Protein AF-A0A830FWG6-F1 (afdb_monomer)

Radius of gyration: 23.46 Å; Cα contacts (8 Å, |Δi|>4): 10; chains: 1; bounding box: 41×37×68 Å

InterPro domains:
  IPR055736 Domain of unknown function DUF7312 [PF23994] (12-63)

Sequence (66 aa):
MAGTGGDDATDDGEWRFGVDEVGEDGAVAQEPESPPVEPGSPSAENVAFFVVGVALAVGTFALLLL

Organism: NCBI:txid489911

Structure (mmCIF, N/CA/C/O backbone):
data_AF-A0A830FWG6-F1
#
_entry.id   AF-A0A830FWG6-F1
#
loop_
_atom_site.group_PDB
_atom_site.id
_atom_site.type_symbol
_atom_site.label_atom_id
_atom_site.label_alt_id
_atom_site.label_comp_id
_atom_site.label_asym_id
_atom_site.label_entity_id
_atom_site.label_seq_id
_atom_site.pdbx_PDB_ins_code
_atom_site.Cartn_x
_atom_site.Cartn_y
_atom_site.Cartn_z
_atom_site.occupancy
_atom_site.B_iso_or_equiv
_atom_site.auth_seq_id
_atom_site.auth_comp_id
_atom_site.auth_asym_id
_atom_site.auth_atom_id
_atom_site.pdbx_PDB_model_num
ATOM 1 N N . MET A 1 1 ? -26.421 -24.132 46.632 1.00 49.19 1 MET A N 1
ATOM 2 C CA . MET A 1 1 ? -25.617 -25.270 46.149 1.00 49.19 1 MET A CA 1
ATOM 3 C C . MET A 1 1 ? -26.083 -25.590 44.745 1.00 49.19 1 MET A C 1
ATOM 5 O O . MET A 1 1 ? -27.229 -25.990 44.613 1.00 49.19 1 MET A O 1
ATOM 9 N N . ALA A 1 2 ? -25.240 -25.291 43.756 1.00 44.41 2 ALA A N 1
ATOM 10 C CA . ALA A 1 2 ? -25.170 -25.854 42.401 1.00 44.41 2 ALA A CA 1
ATOM 11 C C . ALA A 1 2 ? -24.442 -24.824 41.526 1.00 44.41 2 ALA A C 1
ATOM 13 O O . ALA A 1 2 ? -25.056 -23.926 40.961 1.00 44.41 2 ALA A O 1
ATOM 14 N N . GLY A 1 3 ? -23.113 -24.922 41.508 1.00 55.28 3 GLY A N 1
ATOM 15 C CA . GLY A 1 3 ? -22.344 -24.522 40.340 1.00 55.28 3 GLY A CA 1
ATOM 16 C C . GLY A 1 3 ? -22.264 -25.732 39.415 1.00 55.28 3 GLY A C 1
ATOM 17 O O . GLY A 1 3 ? -22.023 -26.835 39.899 1.00 55.28 3 GLY A O 1
ATOM 18 N N . THR A 1 4 ? -22.496 -25.505 38.128 1.00 47.22 4 THR A N 1
ATOM 19 C CA . THR A 1 4 ? -22.093 -26.336 36.983 1.00 47.22 4 THR A CA 1
ATOM 20 C C . THR A 1 4 ? -22.103 -25.357 35.808 1.00 47.22 4 THR A C 1
ATOM 22 O O . THR A 1 4 ? -23.156 -24.814 35.492 1.00 47.22 4 THR A O 1
ATOM 25 N N . GLY A 1 5 ? -20.970 -24.932 35.268 1.00 49.81 5 GLY A N 1
ATOM 26 C CA . 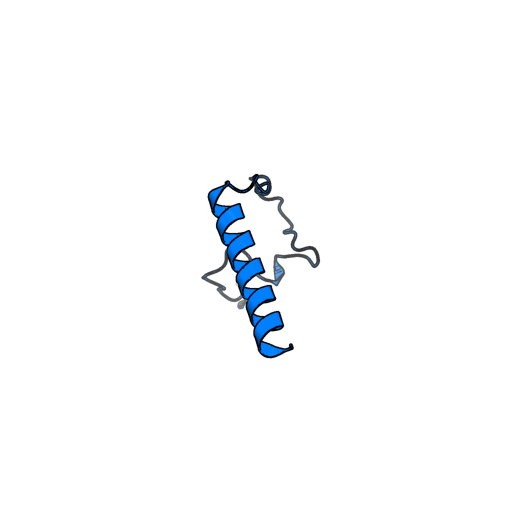GLY A 1 5 ? -19.994 -25.796 34.619 1.00 49.81 5 GLY A CA 1
ATOM 27 C C . GLY A 1 5 ? -20.089 -25.477 33.131 1.00 49.81 5 GLY A C 1
ATOM 28 O O . GLY A 1 5 ? -20.931 -26.031 32.433 1.00 49.81 5 GLY A O 1
ATOM 29 N N . GLY A 1 6 ? -19.283 -24.509 32.719 1.00 45.62 6 GLY A N 1
ATOM 30 C CA . GL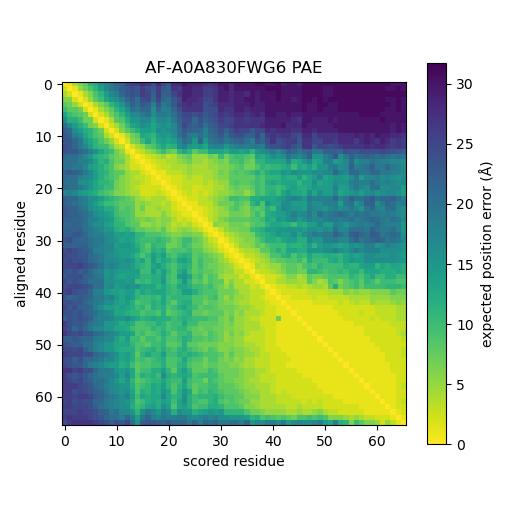Y A 1 6 ? -19.096 -24.048 31.350 1.00 45.62 6 GLY A CA 1
ATOM 31 C C . GLY A 1 6 ? -17.745 -23.348 31.284 1.00 45.62 6 GLY A C 1
ATOM 32 O O . GLY A 1 6 ? -17.672 -22.180 30.928 1.00 45.62 6 GLY A O 1
ATOM 33 N N . ASP A 1 7 ? -16.726 -24.047 31.786 1.00 56.25 7 ASP A N 1
ATOM 34 C CA . ASP A 1 7 ? -15.325 -23.731 31.547 1.00 56.25 7 ASP A CA 1
ATOM 35 C C . ASP A 1 7 ? -15.000 -24.022 30.069 1.00 56.25 7 ASP A C 1
ATOM 37 O O . ASP A 1 7 ? -15.645 -24.870 29.448 1.00 56.25 7 ASP A O 1
ATOM 41 N N . ASP A 1 8 ? -13.986 -23.321 29.561 1.00 49.94 8 ASP A N 1
ATOM 42 C CA . ASP A 1 8 ? -13.400 -23.374 28.213 1.00 49.94 8 ASP A CA 1
ATOM 43 C C . ASP A 1 8 ? -14.022 -22.449 27.146 1.00 49.94 8 ASP A C 1
ATOM 45 O O . ASP A 1 8 ? -14.189 -22.832 25.992 1.00 49.94 8 ASP A O 1
ATOM 49 N N . ALA A 1 9 ? -14.265 -21.178 27.485 1.00 53.75 9 ALA A N 1
ATOM 50 C CA . ALA A 1 9 ? -13.860 -20.134 26.540 1.00 53.75 9 ALA A CA 1
ATOM 51 C C . ALA A 1 9 ? -12.356 -19.982 26.759 1.00 53.75 9 ALA A C 1
ATOM 53 O O . ALA A 1 9 ? -11.931 -19.569 27.841 1.00 53.75 9 ALA A O 1
ATOM 54 N N . THR A 1 10 ? -11.562 -20.474 25.813 1.00 56.72 10 THR A N 1
ATOM 55 C CA . THR A 1 10 ? -10.109 -20.409 25.881 1.00 56.72 10 THR A CA 1
ATOM 56 C C . THR A 1 10 ? -9.688 -18.994 26.245 1.00 56.72 10 THR A C 1
ATOM 58 O O . THR A 1 10 ? -10.156 -18.009 25.682 1.00 56.72 10 THR A O 1
ATOM 61 N N . ASP A 1 11 ? -8.835 -18.910 27.258 1.00 58.66 11 ASP A N 1
ATOM 62 C CA . ASP A 1 11 ? -8.021 -17.741 27.532 1.00 58.66 11 ASP A CA 1
ATOM 63 C C . ASP A 1 11 ? -7.125 -17.527 26.307 1.00 58.66 11 ASP A C 1
ATOM 65 O O . ASP A 1 11 ? -5.980 -17.977 26.251 1.00 58.66 11 ASP A O 1
ATOM 69 N N . ASP A 1 12 ? -7.670 -16.887 25.275 1.00 57.72 12 ASP A N 1
ATOM 70 C CA . ASP A 1 12 ? -6.934 -16.369 24.132 1.00 57.72 12 ASP A CA 1
ATOM 71 C C . ASP A 1 12 ? -6.152 -15.137 24.619 1.00 57.72 12 ASP A C 1
ATOM 73 O O . ASP A 1 12 ? -6.307 -14.048 24.074 1.00 57.72 12 ASP A O 1
ATOM 77 N N . GLY A 1 13 ? -5.363 -15.268 25.694 1.00 59.09 13 GLY A N 1
ATOM 78 C CA . GLY A 1 13 ? -4.821 -14.186 26.531 1.00 59.09 13 GLY A CA 1
ATOM 79 C C . GLY A 1 13 ? -3.908 -13.169 25.831 1.00 59.09 13 GLY A C 1
ATOM 80 O O . GLY A 1 13 ? -3.297 -12.327 26.483 1.00 59.09 13 GLY A O 1
ATOM 81 N N . GLU A 1 14 ? -3.828 -13.224 24.505 1.00 71.19 14 GLU A N 1
ATOM 82 C CA . GLU A 1 14 ? -3.103 -12.319 23.624 1.00 71.19 14 GLU A CA 1
ATOM 83 C C . GLU A 1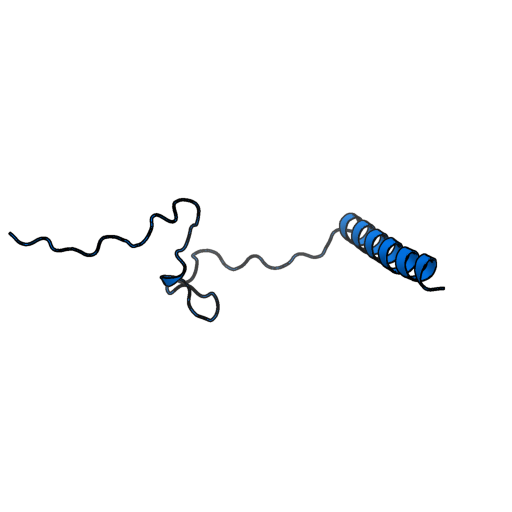 14 ? -4.035 -11.418 22.783 1.00 71.19 14 GLU A C 1
ATOM 85 O O . GLU A 1 14 ? -3.629 -10.333 22.362 1.00 71.19 14 GLU A O 1
ATOM 90 N N . TRP A 1 15 ? -5.284 -11.827 22.524 1.00 77.56 15 TRP A N 1
ATOM 91 C CA . TRP A 1 15 ? -6.189 -11.135 21.603 1.00 77.56 15 TRP A CA 1
ATOM 92 C C . TRP A 1 15 ? -7.356 -10.468 22.322 1.00 77.56 15 TRP A C 1
ATOM 94 O O . TRP A 1 15 ? -7.909 -10.973 23.291 1.00 77.56 15 TRP A O 1
ATOM 104 N N . ARG A 1 16 ? -7.745 -9.291 21.820 1.00 76.88 16 ARG A N 1
ATOM 105 C CA . ARG A 1 16 ? -8.833 -8.493 22.401 1.00 76.88 16 ARG A CA 1
ATOM 106 C C . ARG A 1 16 ? -10.220 -9.133 22.228 1.00 76.88 16 ARG A C 1
ATOM 108 O O . ARG A 1 16 ? -11.106 -8.783 23.000 1.00 76.88 16 ARG A O 1
ATOM 115 N N . PHE A 1 17 ? -10.402 -9.988 21.220 1.00 81.31 17 PHE A N 1
ATOM 116 C CA . PHE A 1 17 ? -11.684 -10.604 20.869 1.00 81.31 17 PHE A CA 1
ATOM 117 C C . PHE A 1 17 ? -11.487 -12.086 20.549 1.00 81.31 17 PHE A C 1
ATOM 119 O O . PHE A 1 17 ? -10.565 -12.421 19.798 1.00 81.31 17 PHE A O 1
ATOM 126 N N . GLY A 1 18 ? -12.361 -12.939 21.079 1.00 84.94 18 GLY A N 1
ATOM 127 C CA . GLY A 1 18 ? -12.429 -14.357 20.715 1.00 84.94 18 GLY A CA 1
ATOM 128 C C . GLY A 1 18 ? -13.099 -14.561 19.353 1.00 84.94 18 GLY A C 1
ATOM 129 O O . GLY A 1 18 ? -13.893 -13.732 18.908 1.00 84.94 18 GLY A O 1
ATOM 130 N N . VAL A 1 19 ? -12.812 -15.676 18.673 1.00 82.50 19 VAL A N 1
ATOM 131 C CA . VAL A 1 19 ? -13.416 -15.984 17.355 1.00 82.50 19 VAL A CA 1
ATOM 132 C C . VAL A 1 19 ? -14.941 -16.082 17.439 1.00 82.50 19 VAL A C 1
ATOM 134 O O . VAL A 1 19 ? -15.632 -15.635 16.530 1.00 82.50 19 VAL A O 1
ATOM 137 N N . ASP A 1 20 ? -15.470 -16.601 18.547 1.00 83.69 20 ASP A N 1
ATOM 138 C CA . ASP A 1 20 ? -16.913 -16.716 18.784 1.00 83.69 20 ASP A CA 1
ATOM 139 C C . ASP A 1 20 ? -17.599 -15.361 19.042 1.00 83.69 20 ASP A C 1
ATOM 141 O O . ASP A 1 20 ? -18.825 -15.258 19.001 1.00 83.69 20 ASP A O 1
ATOM 145 N N . GLU A 1 21 ? -16.819 -14.311 19.316 1.00 82.00 21 GLU A N 1
ATOM 146 C CA . GLU A 1 21 ? -17.313 -12.955 19.580 1.00 82.00 21 GLU A CA 1
ATOM 147 C C . GLU A 1 21 ? -17.445 -12.114 18.299 1.00 82.00 21 GLU A C 1
ATOM 149 O O . GLU A 1 21 ? -18.063 -11.045 18.322 1.00 82.00 21 GL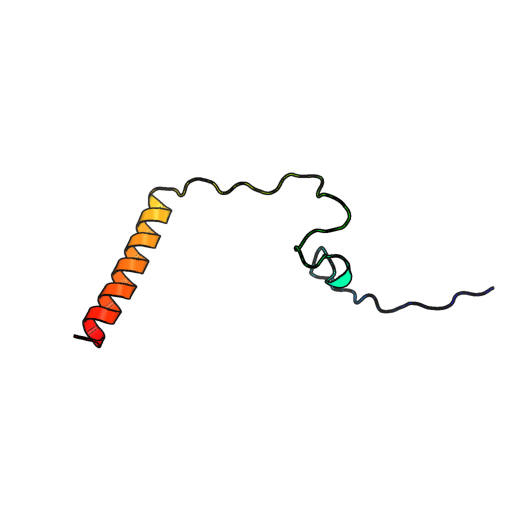U A O 1
ATOM 154 N N . VAL A 1 22 ? -16.880 -12.592 17.184 1.00 85.31 22 VAL A N 1
ATOM 155 C CA . VAL A 1 22 ? -16.825 -11.901 15.893 1.00 85.31 22 VAL A CA 1
ATOM 156 C C . VAL A 1 22 ? -17.756 -12.597 14.891 1.00 85.31 22 VAL A C 1
ATOM 158 O O . VAL A 1 22 ? -17.618 -13.785 14.612 1.00 85.31 22 VAL A O 1
ATOM 161 N N . GLY A 1 23 ? -18.713 -11.854 14.329 1.00 83.19 23 GLY A N 1
ATOM 162 C CA . GLY A 1 23 ? -19.630 -12.331 13.290 1.00 83.19 23 GLY A CA 1
ATOM 163 C C . GLY A 1 23 ? -18.936 -12.633 11.956 1.00 83.19 23 GLY A C 1
ATOM 164 O O . GLY A 1 23 ? -17.778 -12.278 11.738 1.00 83.19 23 GLY A O 1
ATOM 165 N N . GLU A 1 24 ? -19.652 -13.266 11.020 1.00 84.25 24 GLU A N 1
ATOM 166 C CA . GLU A 1 24 ? -19.124 -13.628 9.685 1.00 84.25 24 GLU A CA 1
ATOM 167 C C . GLU A 1 24 ? -18.606 -12.427 8.874 1.00 84.25 24 GLU A C 1
ATOM 169 O O . GLU A 1 24 ? -17.778 -12.578 7.976 1.00 84.25 24 GLU A O 1
ATOM 174 N N . ASP A 1 25 ? -19.085 -11.229 9.188 1.00 82.31 25 ASP A N 1
ATOM 175 C CA . ASP A 1 25 ? -18.696 -9.951 8.601 1.00 82.31 25 ASP A CA 1
ATOM 176 C C . ASP A 1 25 ? -17.540 -9.258 9.342 1.00 82.31 25 ASP A C 1
ATOM 178 O O . ASP A 1 25 ? -17.141 -8.153 8.973 1.00 82.31 25 ASP A O 1
ATOM 182 N N . GLY A 1 26 ? -16.974 -9.890 10.372 1.00 77.06 26 GLY A N 1
AT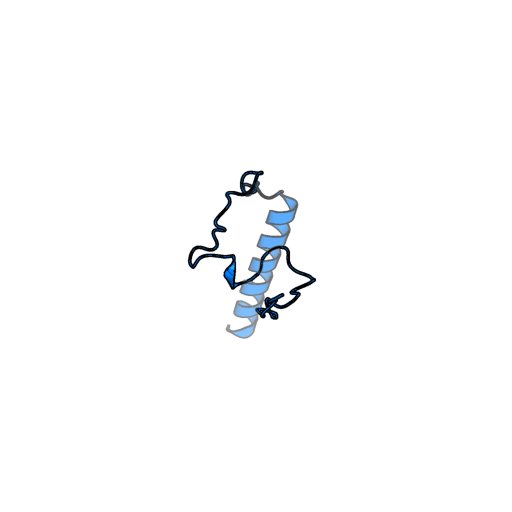OM 183 C CA . GLY A 1 26 ? -15.932 -9.288 11.198 1.00 77.06 26 GLY A CA 1
ATOM 184 C C . GLY A 1 26 ? -16.469 -8.283 12.220 1.00 77.06 26 GLY A C 1
ATOM 185 O O . GLY A 1 26 ? -15.672 -7.602 12.868 1.00 77.06 26 GLY A O 1
ATOM 186 N N . ALA A 1 27 ? -17.792 -8.158 12.363 1.00 77.75 27 ALA A N 1
ATOM 187 C CA . ALA A 1 27 ? -18.406 -7.256 13.323 1.00 77.75 27 ALA A CA 1
ATOM 188 C C . ALA A 1 27 ? -18.561 -7.932 14.689 1.00 77.75 27 ALA A C 1
ATOM 190 O O . ALA A 1 27 ? -18.940 -9.095 14.800 1.00 77.75 27 ALA A O 1
ATOM 191 N N . VAL A 1 28 ? -18.306 -7.176 15.750 1.00 81.56 28 VAL A N 1
ATOM 192 C CA . VAL A 1 28 ? -18.625 -7.577 17.124 1.00 81.56 28 VAL A CA 1
ATOM 193 C C . VAL A 1 28 ? -20.003 -7.030 17.506 1.00 81.56 28 VAL A C 1
ATOM 195 O O . VAL A 1 28 ? -20.427 -5.986 17.011 1.00 81.56 28 VAL A O 1
ATOM 198 N N . ALA A 1 29 ? -20.717 -7.712 18.407 1.00 76.50 29 ALA A N 1
ATOM 199 C CA . ALA A 1 29 ? -22.081 -7.327 18.804 1.00 76.50 29 ALA A CA 1
ATOM 200 C C . ALA A 1 29 ? -22.183 -5.920 19.432 1.00 76.50 29 ALA A C 1
ATOM 202 O O . ALA A 1 29 ? -23.260 -5.323 19.457 1.00 76.50 29 ALA A O 1
ATOM 203 N N . GLN A 1 30 ? -21.073 -5.400 19.955 1.00 74.56 30 GLN A N 1
ATOM 204 C CA . GLN A 1 30 ? -20.964 -4.044 20.482 1.00 74.56 30 GLN A CA 1
ATOM 205 C C . GLN A 1 30 ? -20.150 -3.207 19.502 1.00 74.56 30 GLN A C 1
ATOM 207 O O . GLN A 1 30 ? -18.986 -3.518 19.263 1.00 7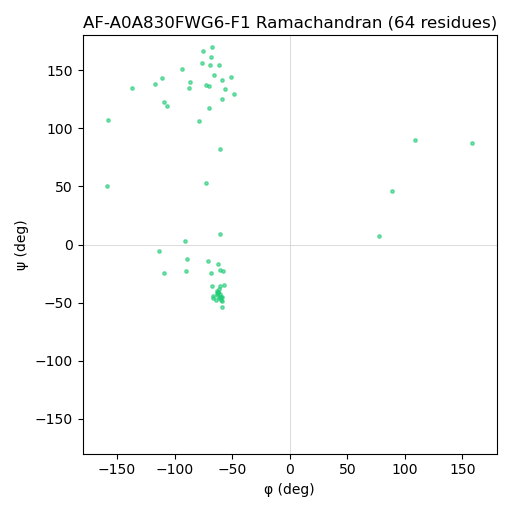4.56 30 GLN A O 1
ATOM 212 N N . GLU A 1 31 ? -20.742 -2.145 18.951 1.00 72.88 31 GLU A N 1
ATOM 213 C CA . GLU A 1 31 ? -19.996 -1.208 18.108 1.00 72.88 31 GLU A CA 1
ATOM 214 C C . GLU A 1 31 ? -18.784 -0.669 18.897 1.00 72.88 31 GLU A C 1
ATOM 216 O O . GLU A 1 31 ? -18.941 -0.331 20.079 1.00 72.88 31 GLU A O 1
ATOM 221 N N . PRO A 1 32 ? -17.573 -0.615 18.311 1.00 72.25 32 PRO A N 1
ATOM 222 C CA . PRO A 1 32 ? -16.421 -0.075 19.016 1.00 72.25 32 PRO A CA 1
ATOM 223 C C . PRO A 1 32 ? -16.687 1.375 19.439 1.00 72.25 32 PRO A C 1
ATOM 225 O O . PRO A 1 32 ? -17.233 2.160 18.674 1.00 72.25 32 PRO A O 1
ATOM 228 N N . GLU A 1 33 ? -16.234 1.775 20.631 1.00 77.50 33 GLU A N 1
ATOM 229 C CA . GLU A 1 33 ? -16.414 3.161 21.109 1.00 77.50 33 GLU A CA 1
ATOM 230 C C . GLU A 1 33 ? -15.710 4.211 20.227 1.00 77.50 33 GLU A C 1
ATOM 232 O O . GLU A 1 33 ? -15.980 5.406 20.335 1.00 77.50 33 GLU A O 1
ATOM 237 N N . SER A 1 34 ? -14.769 3.781 19.381 1.00 78.06 34 SER A N 1
ATOM 238 C CA . SER A 1 34 ? -14.041 4.638 18.448 1.00 78.06 34 SER A CA 1
ATOM 239 C C . SER A 1 34 ? -14.330 4.225 17.008 1.00 78.06 34 SER A C 1
ATOM 241 O O . SER A 1 34 ? -14.300 3.029 16.712 1.00 78.06 34 SER A O 1
ATOM 243 N N . PRO A 1 35 ? -14.538 5.192 16.098 1.00 80.25 35 PRO A N 1
ATOM 244 C CA . PRO A 1 35 ? -14.760 4.886 14.694 1.00 80.25 35 PRO A CA 1
ATOM 245 C C . PRO A 1 35 ? -13.538 4.174 14.089 1.00 80.25 35 PRO A C 1
ATOM 247 O O . PRO A 1 35 ? -12.410 4.383 14.557 1.00 80.25 35 PRO A O 1
ATOM 250 N N . PRO A 1 36 ? -13.733 3.369 13.028 1.00 81.50 36 PRO A N 1
ATOM 251 C CA . PRO A 1 36 ? -12.633 2.792 12.266 1.00 81.50 36 PRO A CA 1
ATOM 252 C C . PRO A 1 36 ? -11.621 3.857 11.833 1.00 81.50 36 PRO A C 1
ATOM 254 O O . PRO A 1 36 ? -11.979 4.988 11.499 1.00 81.50 36 PRO A O 1
ATOM 257 N N . VAL A 1 37 ? -10.338 3.492 11.829 1.00 83.69 37 VAL A N 1
ATOM 258 C CA . VAL A 1 37 ? -9.286 4.384 11.336 1.00 83.69 37 VAL A CA 1
ATOM 259 C C . VAL A 1 37 ? -9.419 4.506 9.824 1.00 83.69 37 VAL A C 1
ATOM 261 O O . VAL A 1 37 ? -9.238 3.527 9.099 1.00 83.69 37 VAL A O 1
ATOM 264 N N . GLU A 1 38 ? -9.690 5.719 9.353 1.00 87.31 38 GLU A N 1
ATOM 265 C CA . GLU A 1 38 ? -9.731 5.995 7.923 1.00 87.31 38 GLU A CA 1
ATOM 266 C C . GLU A 1 38 ? -8.325 5.929 7.309 1.00 87.31 38 GLU A C 1
ATOM 268 O O . GLU A 1 38 ? -7.372 6.486 7.875 1.00 87.31 38 GLU A O 1
ATOM 273 N N . PRO A 1 39 ? -8.162 5.292 6.136 1.00 87.06 39 PRO A N 1
ATOM 274 C CA . PRO A 1 39 ? -6.901 5.317 5.417 1.00 87.06 39 PRO A CA 1
ATOM 275 C C . PRO A 1 39 ? -6.486 6.755 5.089 1.00 87.06 39 PRO A C 1
ATOM 277 O O . PRO A 1 39 ? -7.214 7.514 4.448 1.00 87.06 39 PRO A O 1
ATOM 280 N N . GLY A 1 40 ? -5.276 7.125 5.499 1.00 89.12 40 GLY A N 1
ATOM 281 C CA . GLY A 1 40 ? -4.663 8.386 5.098 1.00 89.12 40 GLY A CA 1
ATOM 282 C C . GLY A 1 40 ? -4.153 8.355 3.655 1.00 89.12 40 GLY A C 1
ATOM 283 O O . GLY A 1 40 ? -3.988 7.300 3.042 1.00 89.12 40 GLY A O 1
ATOM 284 N N . SER A 1 41 ? -3.827 9.531 3.118 1.00 95.06 41 SER A N 1
ATOM 285 C CA . SER A 1 41 ? -3.027 9.605 1.891 1.00 95.06 41 SER A CA 1
ATOM 286 C C . SER A 1 41 ? -1.571 9.219 2.188 1.00 95.06 41 SER A C 1
ATOM 288 O O . SER A 1 41 ? -1.028 9.674 3.199 1.00 95.06 41 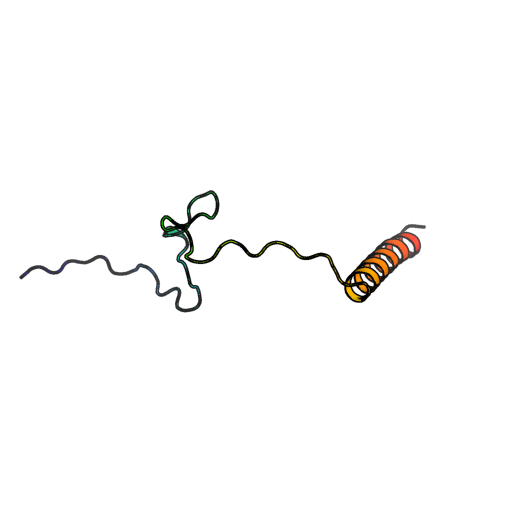SER A O 1
ATOM 290 N N . PRO A 1 42 ? -0.914 8.412 1.334 1.00 95.00 42 PRO A N 1
ATOM 291 C CA . PRO A 1 42 ? 0.480 8.044 1.543 1.00 95.00 42 PRO A CA 1
ATOM 292 C C . PRO A 1 42 ? 1.387 9.272 1.427 1.00 95.00 42 PRO A C 1
ATOM 294 O O . PRO A 1 42 ? 1.150 10.167 0.611 1.00 95.00 42 PRO A O 1
ATOM 297 N N . SER A 1 43 ? 2.464 9.299 2.213 1.00 96.75 43 SER A N 1
ATOM 298 C CA . SER A 1 43 ? 3.506 10.308 2.030 1.00 96.75 43 SER A CA 1
ATOM 299 C C . SER A 1 43 ? 4.260 10.080 0.713 1.00 96.75 43 SER A C 1
ATOM 301 O O . SER A 1 43 ? 4.262 8.976 0.160 1.00 96.75 43 SER A O 1
ATOM 303 N N . ALA A 1 44 ? 4.962 11.108 0.232 1.00 98.19 44 ALA A N 1
ATOM 304 C CA . ALA A 1 44 ? 5.804 10.989 -0.960 1.00 98.19 44 ALA A CA 1
ATOM 305 C C . ALA A 1 44 ? 6.879 9.891 -0.819 1.00 98.19 44 ALA A C 1
ATOM 307 O O . ALA A 1 44 ? 7.184 9.197 -1.786 1.00 98.19 44 ALA A O 1
ATOM 308 N N . GLU A 1 45 ? 7.414 9.696 0.389 1.00 97.81 45 GLU A N 1
ATOM 309 C CA . GLU A 1 45 ? 8.398 8.654 0.685 1.00 97.81 45 GLU A CA 1
ATOM 310 C C . GLU A 1 45 ? 7.797 7.247 0.553 1.00 97.81 45 GLU A C 1
ATOM 312 O O . GLU A 1 45 ? 8.384 6.379 -0.096 1.00 97.81 45 GLU A O 1
ATOM 317 N N . ASN A 1 46 ? 6.586 7.025 1.080 1.00 97.50 46 ASN A N 1
ATOM 318 C CA . ASN A 1 46 ? 5.901 5.738 0.931 1.00 97.50 46 ASN A CA 1
ATOM 319 C C . ASN A 1 46 ? 5.621 5.417 -0.544 1.00 97.50 46 ASN A C 1
ATOM 321 O O . ASN A 1 46 ? 5.813 4.279 -0.975 1.00 97.50 46 ASN A O 1
ATOM 325 N N . VAL A 1 47 ? 5.215 6.421 -1.330 1.00 98.25 47 VAL A N 1
ATOM 326 C CA . VAL A 1 47 ? 5.003 6.265 -2.777 1.00 98.25 47 VAL A CA 1
ATOM 3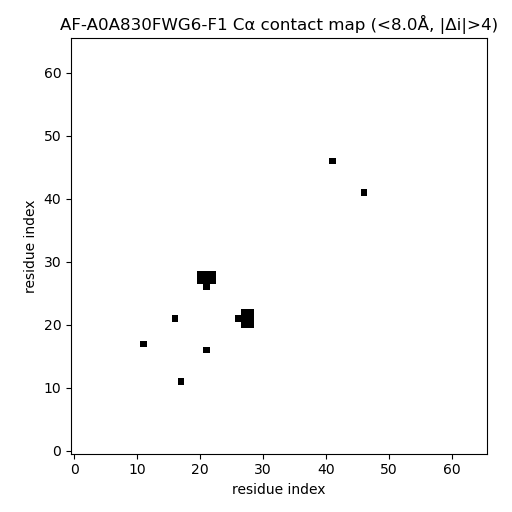27 C C . VAL A 1 47 ? 6.312 5.913 -3.485 1.00 98.25 47 VAL A C 1
ATOM 329 O O . VAL A 1 47 ? 6.321 5.022 -4.333 1.00 98.25 47 VAL A O 1
ATOM 332 N N . ALA A 1 48 ? 7.426 6.552 -3.120 1.00 98.62 48 ALA A N 1
ATOM 333 C CA . ALA A 1 48 ? 8.731 6.244 -3.696 1.00 98.62 48 ALA A CA 1
ATOM 334 C C . ALA A 1 48 ? 9.128 4.779 -3.448 1.00 98.62 48 ALA A C 1
ATOM 336 O O . ALA A 1 48 ? 9.488 4.078 -4.394 1.00 98.62 48 ALA A O 1
ATOM 337 N N . PHE A 1 49 ? 8.995 4.282 -2.215 1.00 98.50 49 PHE A N 1
ATOM 338 C CA . PHE A 1 49 ? 9.293 2.881 -1.900 1.00 98.50 49 PHE A CA 1
ATOM 339 C C . PHE A 1 49 ? 8.385 1.896 -2.636 1.00 98.50 49 PHE A C 1
ATOM 341 O O . PHE A 1 49 ? 8.868 0.879 -3.136 1.00 98.50 49 PHE A O 1
ATOM 348 N N . PHE A 1 50 ? 7.093 2.209 -2.762 1.00 98.12 50 PHE A N 1
ATOM 349 C CA . PHE A 1 50 ? 6.166 1.400 -3.549 1.00 98.12 50 PHE A CA 1
ATOM 350 C C . PHE A 1 50 ? 6.615 1.296 -5.014 1.00 98.12 50 PHE A C 1
ATOM 352 O O . PHE A 1 50 ? 6.727 0.195 -5.554 1.00 98.12 50 PHE A O 1
ATOM 359 N N . VAL A 1 51 ? 6.944 2.428 -5.645 1.00 98.81 51 VAL A N 1
ATOM 360 C CA . VAL A 1 51 ? 7.408 2.469 -7.041 1.00 98.81 51 VAL A CA 1
ATOM 361 C C . VAL A 1 51 ? 8.719 1.703 -7.220 1.00 98.81 51 VAL A C 1
ATOM 363 O O . VAL A 1 51 ? 8.854 0.962 -8.192 1.00 98.81 51 VAL A O 1
ATOM 366 N N . VAL A 1 52 ? 9.665 1.824 -6.285 1.00 98.75 52 VAL A N 1
ATOM 367 C CA . VAL A 1 52 ? 10.915 1.046 -6.303 1.00 98.75 52 VAL A CA 1
ATOM 368 C C . VAL A 1 52 ? 10.619 -0.453 -6.249 1.00 98.75 52 VAL A C 1
ATOM 370 O O . VAL A 1 52 ? 11.173 -1.206 -7.046 1.00 98.75 52 VAL A O 1
ATOM 373 N N . GLY A 1 53 ? 9.715 -0.891 -5.369 1.00 98.62 53 GLY A N 1
ATOM 374 C CA . GLY A 1 53 ? 9.296 -2.291 -5.286 1.00 98.62 53 GLY A CA 1
ATOM 375 C C . GLY A 1 53 ? 8.694 -2.804 -6.598 1.00 98.62 53 GLY A C 1
ATOM 376 O O . GLY A 1 53 ? 9.085 -3.866 -7.081 1.00 98.62 53 GLY A O 1
ATOM 377 N N . VAL A 1 54 ? 7.808 -2.020 -7.221 1.00 98.81 54 VAL A N 1
ATOM 378 C CA . VAL A 1 54 ? 7.226 -2.346 -8.535 1.00 98.81 54 VAL A CA 1
ATOM 379 C C . VAL A 1 54 ? 8.308 -2.437 -9.610 1.00 98.81 54 VAL A C 1
ATOM 381 O O . VAL A 1 54 ? 8.332 -3.401 -10.373 1.00 98.81 54 VAL A O 1
ATOM 384 N N . ALA A 1 55 ? 9.227 -1.471 -9.659 1.00 98.81 55 ALA A N 1
ATOM 385 C CA . ALA A 1 55 ? 10.314 -1.454 -10.631 1.00 98.81 55 ALA A CA 1
ATOM 386 C C . ALA A 1 55 ? 11.241 -2.666 -10.472 1.00 98.81 55 ALA A C 1
ATOM 388 O O . ALA A 1 55 ? 11.618 -3.277 -11.470 1.00 98.81 55 ALA A O 1
ATOM 389 N N . LEU A 1 56 ? 11.563 -3.049 -9.234 1.00 98.62 56 LEU A N 1
ATOM 390 C CA . LEU A 1 56 ? 12.342 -4.251 -8.952 1.00 98.62 56 LEU A CA 1
ATOM 391 C C . LEU A 1 56 ? 11.590 -5.506 -9.385 1.00 98.62 56 LEU A C 1
ATOM 393 O O . LEU A 1 56 ? 12.168 -6.324 -10.091 1.00 98.62 56 LEU A O 1
ATOM 397 N N . ALA A 1 57 ? 10.312 -5.654 -9.033 1.00 98.44 57 ALA A N 1
ATOM 398 C CA . ALA A 1 57 ? 9.521 -6.818 -9.427 1.00 98.44 57 ALA A CA 1
ATOM 399 C C . ALA A 1 57 ? 9.462 -6.964 -10.955 1.00 98.44 57 ALA A C 1
ATOM 401 O O . ALA A 1 57 ? 9.858 -7.996 -11.496 1.00 98.44 57 ALA A O 1
ATOM 402 N N . VAL A 1 58 ? 9.049 -5.905 -11.659 1.00 98.56 58 VAL A N 1
ATOM 403 C CA . VAL A 1 58 ? 8.970 -5.884 -13.127 1.00 98.56 58 VAL A CA 1
ATOM 404 C C . VAL A 1 58 ? 10.342 -6.113 -13.753 1.00 98.56 58 VAL A C 1
ATOM 406 O O . VAL A 1 58 ? 10.460 -6.926 -14.664 1.00 98.56 58 VAL A O 1
ATOM 409 N N . GLY A 1 59 ? 11.386 -5.448 -13.254 1.00 98.38 59 GLY A N 1
ATOM 410 C CA . GLY A 1 59 ? 12.755 -5.613 -13.738 1.00 98.38 59 GLY A CA 1
ATOM 411 C C . GLY A 1 59 ? 13.279 -7.036 -13.550 1.00 98.38 59 GLY A C 1
ATOM 412 O O . GLY A 1 59 ? 13.931 -7.568 -14.441 1.00 98.38 59 GLY A O 1
ATOM 413 N N . THR A 1 60 ? 12.938 -7.683 -12.434 1.00 98.50 60 THR A N 1
ATOM 414 C CA . THR A 1 60 ? 13.318 -9.075 -12.160 1.00 98.50 60 THR A CA 1
ATOM 415 C C . THR A 1 60 ? 12.618 -10.021 -13.129 1.00 98.50 60 THR A C 1
ATOM 417 O O . THR A 1 60 ? 13.268 -10.874 -13.724 1.00 98.50 60 THR A O 1
ATOM 420 N N . PHE A 1 61 ? 11.312 -9.846 -13.351 1.00 98.19 61 PHE A N 1
ATOM 421 C CA . PHE A 1 61 ? 10.582 -10.643 -14.339 1.00 98.19 61 PHE A CA 1
ATOM 422 C C . PHE A 1 61 ? 11.102 -10.416 -15.757 1.00 98.19 61 PHE A C 1
ATOM 424 O O . PHE A 1 61 ? 11.310 -11.384 -16.477 1.00 98.19 61 PHE A O 1
ATOM 431 N N . ALA A 1 62 ? 11.360 -9.168 -16.145 1.00 97.56 62 ALA A N 1
ATOM 432 C CA . ALA A 1 62 ? 11.927 -8.851 -17.449 1.00 97.56 62 ALA A CA 1
ATOM 433 C C . ALA A 1 62 ? 13.306 -9.497 -17.636 1.00 97.56 62 ALA A C 1
ATOM 435 O O . ALA A 1 62 ? 13.563 -10.058 -18.689 1.00 97.56 62 ALA A O 1
ATOM 436 N N . LEU A 1 63 ? 14.168 -9.471 -16.617 1.00 97.69 63 LEU A N 1
ATOM 437 C CA . LEU A 1 63 ? 15.497 -10.081 -16.679 1.00 97.69 63 LEU A CA 1
ATOM 438 C C . LEU A 1 63 ? 15.454 -11.613 -16.769 1.00 97.69 63 LEU A C 1
ATOM 440 O O . LEU A 1 63 ? 16.332 -12.211 -17.378 1.00 97.69 63 LEU A O 1
ATOM 444 N N . LEU A 1 64 ? 14.489 -12.252 -16.103 1.00 97.00 64 LEU A N 1
ATOM 445 C CA . LEU A 1 64 ? 14.415 -13.713 -16.020 1.00 97.00 64 LEU A CA 1
ATOM 446 C C . LEU A 1 64 ? 13.596 -14.351 -17.148 1.00 97.00 64 LEU A C 1
ATOM 448 O O . LEU A 1 64 ? 13.757 -15.545 -17.398 1.00 97.00 64 LEU A O 1
ATOM 452 N N . LEU A 1 65 ? 12.690 -13.599 -17.777 1.00 91.88 65 LEU A N 1
ATOM 453 C CA . LEU A 1 65 ? 11.722 -14.117 -18.751 1.00 91.88 65 LEU A CA 1
ATOM 454 C C . LEU A 1 65 ? 11.933 -13.604 -20.187 1.00 91.88 65 LEU A C 1
ATOM 456 O O . LEU A 1 65 ? 11.225 -14.073 -21.080 1.00 91.88 65 LEU A O 1
ATOM 460 N N . LEU A 1 66 ? 12.865 -12.670 -20.416 1.00 81.69 66 LEU A N 1
ATOM 461 C CA . LEU A 1 66 ? 13.302 -12.211 -21.745 1.00 81.69 66 LEU A CA 1
ATOM 462 C C . LEU A 1 66 ? 14.727 -12.688 -22.032 1.00 81.69 66 LEU A C 1
ATOM 464 O O . LEU A 1 66 ? 14.973 -13.069 -23.198 1.00 81.69 66 LEU A O 1
#

Mean predicted aligned error: 12.74 Å

Solvent-accessible surface area (backbone atoms only — not comparable to full-atom values): 4621 Å² total; per-residue (Å²): 142,83,87,81,89,80,85,78,77,72,83,56,88,86,57,99,67,57,74,92,55,40,45,100,85,71,48,48,94,64,79,68,96,60,80,82,85,75,86,73,83,77,52,73,67,57,51,50,54,51,51,50,52,51,51,50,53,52,49,50,50,50,70,76,75,107

Secondary structure (DSSP, 8-state):
--------S---TT-SS-GGGB-TTS-BSS--SSPPPPPPPPPHHHHHHHHHHHHHHHHHHHHHH-

Foldseek 3Di:
DDDDDDPDPDCPVPDPDDPVQADPVRDGPDDPPDDDDDDDDDDPVVVVVVVVV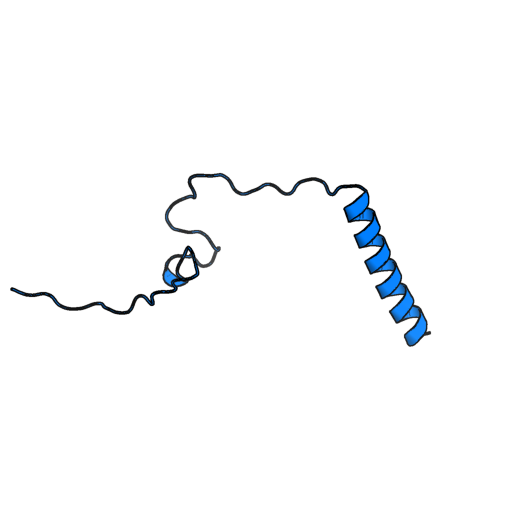VCVVVVVCVVVVD

pLDDT: mean 81.51, std 16.7, range [44.41, 98.81]